Protein AF-A0A8C5SH55-F1 (afdb_monomer)

Sequence (117 aa):
MYNFSRFGIILEKIKTVINDDTRYTKGCLNMRTQKCYAVKPNINEFLDIARRTYTEIVDDIAGMITQLAEKHNLPLKTSFSSARGFFIQMSADCAAVHNGQLPSEFTKVITQGSRHI

InterPro domains:
  IPR007861 DNA mismatch repair protein MutS, clamp [PF05190] (43-112)
  IPR036187 DNA mismatch repair protein MutS, core domain superfamily [SSF48334] (7-113)

Secondary structure (DSSP, 8-state):
--HHHHHHHHHHHHHTTB-TT----SSHHHHHHHHHTSBPTTS-HHHHHHHHHHHHHHHHHHHHHHHHHHHHT---EEEEETTTEEEEE--TT-TTSGGGPPPTT--S--PPP----

Mean predicted aligned error: 6.42 Å

Solvent-accessible surface area (backbone atoms only — not comparable to full-atom values): 7270 Å² total; per-residue (Å²): 132,69,70,66,57,55,53,50,55,52,50,55,59,46,61,74,42,41,25,90,85,51,60,93,51,81,57,60,56,54,36,51,51,34,64,61,52,28,53,36,81,89,76,43,69,68,57,46,50,52,41,50,53,50,50,53,53,54,51,50,52,50,49,54,47,50,54,52,18,63,76,64,61,41,80,58,37,86,42,63,37,89,90,70,46,73,46,82,45,65,69,88,88,41,83,68,43,63,92,77,55,74,64,84,88,65,69,90,83,77,88,78,83,82,79,84,127

Structure (mmCIF, N/CA/C/O backbone):
data_AF-A0A8C5SH55-F1
#
_entry.id   AF-A0A8C5SH55-F1
#
loop_
_atom_site.group_PDB
_atom_site.id
_atom_site.type_symbol
_atom_site.label_atom_id
_atom_site.label_alt_id
_atom_site.label_comp_id
_atom_site.label_asym_id
_atom_site.label_entity_id
_atom_site.label_seq_id
_atom_site.pdbx_PDB_ins_code
_atom_site.Cartn_x
_atom_site.Cartn_y
_atom_site.Cartn_z
_atom_site.occupancy
_atom_site.B_iso_or_equiv
_atom_site.auth_seq_id
_atom_site.auth_comp_id
_atom_site.auth_asym_id
_atom_site.auth_atom_id
_atom_site.pdbx_PDB_model_num
ATOM 1 N N . MET A 1 1 ? -36.171 -15.135 24.717 1.00 51.34 1 MET A N 1
ATOM 2 C CA . MET A 1 1 ? -35.960 -13.737 24.268 1.00 51.34 1 MET A CA 1
ATOM 3 C C . MET A 1 1 ? -34.618 -13.110 24.713 1.00 51.34 1 MET A C 1
ATOM 5 O O . MET A 1 1 ? -34.319 -12.010 24.284 1.00 51.34 1 MET A O 1
ATOM 9 N N . TYR A 1 2 ? -33.755 -13.790 25.490 1.00 54.31 2 TYR A N 1
ATOM 10 C CA . TYR A 1 2 ? -32.482 -13.220 25.991 1.00 54.31 2 TYR A CA 1
ATOM 11 C C . TYR A 1 2 ? -31.273 -13.296 25.028 1.00 54.31 2 TYR A C 1
ATOM 13 O O . TYR A 1 2 ? -30.340 -12.508 25.149 1.00 54.31 2 TYR A O 1
ATOM 21 N N . ASN A 1 3 ? -31.260 -14.231 24.070 1.00 56.50 3 ASN A N 1
ATOM 22 C CA . ASN A 1 3 ? -30.046 -14.552 23.301 1.00 56.50 3 ASN A CA 1
ATOM 23 C C . ASN A 1 3 ? -29.695 -13.484 22.237 1.00 56.50 3 ASN A C 1
ATOM 25 O O . ASN A 1 3 ? -28.534 -13.117 22.085 1.00 56.50 3 ASN A O 1
ATOM 29 N N . PHE A 1 4 ? -30.702 -12.904 21.571 1.00 63.97 4 PHE A N 1
ATOM 30 C CA . PHE A 1 4 ? -30.505 -11.867 20.544 1.00 63.97 4 PHE A CA 1
ATOM 31 C C . PHE A 1 4 ? -29.932 -10.553 21.101 1.00 63.97 4 PHE A C 1
ATOM 33 O O . PHE A 1 4 ? -29.150 -9.891 20.423 1.00 63.97 4 PHE A O 1
ATOM 40 N N . SER A 1 5 ? -30.255 -10.210 22.353 1.00 83.44 5 SER A N 1
ATOM 41 C CA . SER A 1 5 ? -29.766 -8.987 23.008 1.00 83.44 5 SER A CA 1
ATOM 42 C C . SER A 1 5 ? -28.243 -9.007 23.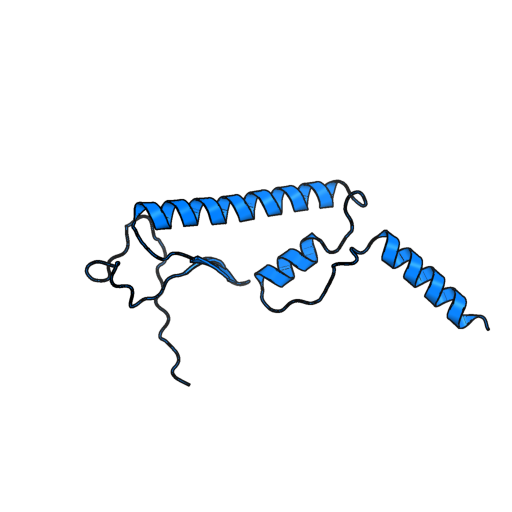202 1.00 83.44 5 SER A C 1
ATOM 44 O O . SER A 1 5 ? -27.551 -8.039 22.891 1.00 83.44 5 SER A O 1
ATOM 46 N N . ARG A 1 6 ? -27.686 -10.154 23.614 1.00 92.06 6 ARG A N 1
ATOM 47 C CA . ARG A 1 6 ? -26.237 -10.310 23.806 1.00 92.06 6 ARG A CA 1
ATOM 48 C C . ARG A 1 6 ? -25.460 -10.162 22.496 1.00 92.06 6 ARG A C 1
ATOM 50 O O . ARG A 1 6 ? -24.425 -9.500 22.489 1.00 92.06 6 ARG A O 1
ATOM 57 N N . PHE A 1 7 ? -25.935 -10.763 21.404 1.00 93.12 7 PHE A N 1
ATOM 58 C CA . PHE A 1 7 ? -25.264 -10.648 20.105 1.00 93.12 7 PHE A CA 1
ATOM 59 C C . PHE A 1 7 ? -25.311 -9.224 19.552 1.00 93.12 7 PHE A C 1
ATOM 61 O O . PHE A 1 7 ? -24.308 -8.769 19.011 1.00 93.12 7 PHE A O 1
ATOM 68 N N . GLY A 1 8 ? -26.417 -8.501 19.760 1.00 94.69 8 GLY A N 1
ATOM 69 C CA . GLY A 1 8 ? -26.507 -7.080 19.418 1.00 94.69 8 GLY A CA 1
ATOM 70 C C . GLY A 1 8 ? -25.453 -6.247 20.147 1.00 94.69 8 GLY A C 1
ATOM 71 O O . GLY A 1 8 ? -24.689 -5.531 19.513 1.00 94.69 8 GLY A O 1
ATOM 72 N N . ILE A 1 9 ? -25.325 -6.416 21.467 1.00 95.31 9 ILE A N 1
ATOM 73 C CA . ILE A 1 9 ? -24.320 -5.693 22.268 1.00 95.31 9 ILE A CA 1
ATOM 74 C C . ILE A 1 9 ? -22.890 -6.015 21.806 1.00 95.31 9 ILE A C 1
ATOM 76 O O . ILE A 1 9 ? -22.050 -5.120 21.719 1.00 95.31 9 ILE A O 1
ATOM 80 N N . ILE A 1 10 ? -22.596 -7.286 21.512 1.00 95.25 10 ILE A N 1
ATOM 81 C CA . ILE A 1 10 ? -21.277 -7.699 21.010 1.00 95.25 10 ILE A CA 1
ATOM 82 C C . ILE A 1 10 ? -20.997 -7.059 19.648 1.00 95.25 10 ILE A C 1
ATOM 84 O O . ILE A 1 10 ? -19.911 -6.523 19.446 1.00 95.25 10 ILE A O 1
ATOM 88 N N . LEU A 1 11 ? -21.968 -7.089 18.734 1.00 95.19 11 LEU A N 1
ATOM 89 C CA . LEU A 1 11 ? -21.832 -6.498 17.408 1.00 95.19 11 LEU A CA 1
ATOM 90 C C . LEU A 1 11 ? -21.564 -4.993 17.490 1.00 95.19 11 LEU A C 1
ATOM 92 O O . LEU A 1 11 ? -20.648 -4.506 16.833 1.00 95.19 11 LEU A O 1
ATOM 96 N N . GLU A 1 12 ? -22.311 -4.270 18.324 1.00 95.94 12 GLU A N 1
ATOM 97 C CA . GLU A 1 12 ? -22.111 -2.830 18.497 1.00 95.94 12 GLU A CA 1
ATOM 98 C C . GLU A 1 12 ? -20.718 -2.520 19.057 1.00 95.94 12 GLU A C 1
ATOM 100 O O . GLU A 1 12 ? -20.040 -1.638 18.539 1.00 95.94 12 GLU A O 1
ATOM 105 N N . LYS A 1 13 ? -20.212 -3.314 20.011 1.00 96.06 13 LYS A N 1
ATOM 106 C CA . LYS A 1 13 ? -18.823 -3.180 20.489 1.00 96.06 13 LYS A CA 1
ATOM 107 C C . LYS A 1 13 ? -17.774 -3.478 19.417 1.00 96.06 13 LYS A C 1
ATOM 109 O O . LYS A 1 13 ? -16.717 -2.862 19.417 1.00 96.06 13 LYS A O 1
ATOM 114 N N . ILE A 1 14 ? -18.022 -4.430 18.520 1.00 96.69 14 ILE A N 1
ATOM 115 C CA . ILE A 1 14 ? -17.092 -4.721 17.419 1.00 96.69 14 ILE A CA 1
ATOM 116 C C . ILE A 1 14 ? -17.044 -3.534 16.451 1.00 96.69 14 ILE A C 1
ATOM 118 O O . ILE A 1 14 ? -15.955 -3.111 16.064 1.00 96.69 14 ILE A O 1
ATOM 122 N N . LYS A 1 15 ? -18.200 -2.956 16.105 1.00 96.50 15 LYS A N 1
ATOM 123 C CA . LYS A 1 15 ? -18.308 -1.817 15.179 1.00 96.50 15 LYS A CA 1
ATOM 124 C C . LYS A 1 15 ? -17.649 -0.537 15.689 1.00 96.50 15 LYS A C 1
ATOM 126 O O . LYS A 1 15 ? -17.294 0.314 14.873 1.00 96.50 15 LYS A O 1
ATOM 131 N N . THR A 1 16 ? -17.474 -0.369 17.001 1.00 97.19 16 THR A N 1
ATOM 132 C CA . THR A 1 16 ? -16.725 0.786 17.522 1.00 97.19 16 THR A CA 1
ATOM 133 C C . THR A 1 16 ? -15.221 0.671 17.274 1.00 97.19 16 THR A C 1
ATOM 135 O O . THR A 1 16 ? -14.546 1.693 17.263 1.00 97.19 16 THR A O 1
ATOM 138 N N . VAL A 1 17 ? -14.693 -0.536 17.043 1.00 98.06 17 VAL A N 1
ATOM 139 C CA . VAL A 1 17 ? -13.247 -0.793 16.928 1.00 98.06 17 VAL A CA 1
ATOM 140 C C . VAL A 1 17 ? -12.833 -1.181 15.511 1.00 98.06 17 VAL A C 1
ATOM 142 O O . VAL A 1 17 ? -11.819 -0.695 15.018 1.00 98.06 17 VAL A O 1
ATOM 145 N N . ILE A 1 18 ? -13.576 -2.071 14.856 1.00 97.81 18 ILE A N 1
ATOM 146 C CA . ILE A 1 18 ? -13.212 -2.625 13.548 1.00 97.81 18 ILE A CA 1
ATOM 147 C C . ILE A 1 18 ? -13.648 -1.679 12.441 1.00 97.81 18 ILE A C 1
ATOM 149 O O . ILE A 1 18 ? -14.780 -1.209 12.440 1.00 97.81 18 ILE A O 1
ATOM 153 N N . ASN A 1 19 ? -12.747 -1.407 11.500 1.00 97.12 19 ASN A N 1
ATOM 154 C CA . ASN A 1 19 ? -13.026 -0.583 10.334 1.00 97.12 19 ASN A CA 1
ATOM 155 C C . ASN A 1 19 ? -14.065 -1.273 9.440 1.00 97.12 19 ASN A C 1
ATOM 157 O O . ASN A 1 19 ? -13.923 -2.460 9.141 1.00 97.12 19 ASN A O 1
ATOM 161 N N . ASP A 1 20 ? -15.083 -0.529 9.009 1.00 96.25 20 ASP A N 1
ATOM 162 C CA . ASP A 1 20 ? -16.197 -1.043 8.206 1.00 96.25 20 ASP A CA 1
ATOM 163 C C . ASP A 1 20 ? -15.723 -1.534 6.826 1.00 96.25 20 ASP A C 1
ATOM 165 O O . ASP A 1 20 ? -16.296 -2.460 6.255 1.00 96.25 20 ASP A O 1
ATOM 169 N N . ASP A 1 21 ? -14.593 -1.004 6.351 1.00 95.19 21 ASP A N 1
ATOM 170 C CA . ASP A 1 21 ? -13.927 -1.463 5.138 1.00 95.19 21 ASP A CA 1
ATOM 171 C C . ASP A 1 21 ? -13.085 -2.725 5.355 1.00 95.19 21 ASP A C 1
ATOM 173 O O . ASP A 1 21 ? -12.391 -3.149 4.440 1.00 95.19 21 ASP A O 1
ATOM 177 N N . THR A 1 22 ? -13.057 -3.351 6.531 1.00 95.62 22 THR A N 1
ATOM 178 C CA . THR A 1 22 ? -12.218 -4.542 6.745 1.00 95.62 22 THR A CA 1
ATOM 179 C C . THR A 1 22 ? -12.816 -5.750 6.034 1.00 95.62 22 THR A C 1
ATOM 181 O O . THR A 1 22 ? -13.886 -6.235 6.393 1.00 95.62 22 THR A O 1
ATOM 184 N N . ARG A 1 23 ? -12.097 -6.302 5.052 1.00 95.06 23 ARG A N 1
ATOM 185 C CA . ARG A 1 23 ? -12.514 -7.512 4.331 1.00 95.06 23 ARG A CA 1
ATOM 186 C C . ARG A 1 23 ? -11.341 -8.428 4.041 1.00 95.06 23 ARG A C 1
ATOM 188 O O . ARG A 1 23 ? -10.201 -7.994 3.908 1.00 95.06 23 ARG A O 1
ATOM 195 N N . TYR A 1 24 ? -11.623 -9.718 3.893 1.00 94.50 24 TYR A N 1
ATOM 196 C CA . TYR A 1 24 ? -10.627 -10.644 3.371 1.00 94.50 24 TYR A CA 1
ATOM 197 C C . TYR A 1 24 ? -10.325 -10.302 1.905 1.00 94.50 24 TYR A C 1
ATOM 199 O O . TYR A 1 24 ? -11.228 -10.237 1.073 1.00 94.50 24 TYR A O 1
ATOM 207 N N . THR A 1 25 ? -9.049 -10.109 1.579 1.00 94.31 25 THR A N 1
ATOM 208 C CA . THR A 1 25 ? -8.580 -9.855 0.212 1.00 94.31 25 THR A CA 1
ATOM 209 C C . THR A 1 25 ? -7.550 -10.895 -0.216 1.00 94.31 25 THR A C 1
ATOM 211 O O . THR A 1 25 ? -6.741 -11.380 0.574 1.00 94.31 25 THR A O 1
ATOM 214 N N . LYS A 1 26 ? -7.562 -11.263 -1.498 1.00 91.44 26 LYS A N 1
ATOM 215 C CA . LYS A 1 26 ? -6.521 -12.131 -2.060 1.00 91.44 26 LYS A CA 1
ATOM 216 C C . LYS A 1 26 ? -5.238 -11.324 -2.303 1.00 91.44 26 LYS A C 1
ATOM 218 O O . LYS A 1 26 ? -5.292 -10.144 -2.651 1.00 91.44 26 LYS A O 1
ATOM 223 N N . GLY A 1 27 ? -4.093 -11.995 -2.172 1.00 92.12 27 GLY A N 1
ATOM 224 C CA . GLY A 1 27 ? -2.762 -11.423 -2.402 1.00 92.12 27 GLY A CA 1
ATOM 225 C C . GLY A 1 27 ? -2.073 -10.941 -1.122 1.00 92.12 27 GLY A C 1
ATOM 226 O O . GLY A 1 27 ? -2.694 -10.349 -0.241 1.00 92.12 27 GLY A O 1
ATOM 227 N N . CYS A 1 28 ? -0.764 -11.196 -1.021 1.00 92.12 28 CYS A N 1
ATOM 228 C CA . CYS A 1 28 ? 0.022 -10.954 0.193 1.00 92.12 28 CYS A CA 1
ATOM 229 C C . CYS A 1 28 ? 0.008 -9.481 0.633 1.00 92.12 28 CYS A C 1
ATOM 231 O O . CYS A 1 28 ? -0.189 -9.205 1.816 1.00 92.12 28 CYS A O 1
ATOM 233 N N . LEU A 1 29 ? 0.193 -8.545 -0.306 1.00 92.44 29 LEU A N 1
ATOM 234 C CA . LEU A 1 29 ? 0.238 -7.113 0.004 1.00 92.44 29 LEU A CA 1
ATOM 235 C C . LEU A 1 29 ? -1.138 -6.576 0.391 1.00 92.44 29 LEU A C 1
ATOM 237 O O . LEU A 1 29 ? -1.273 -5.949 1.434 1.00 92.44 29 LEU A O 1
ATOM 241 N N . ASN A 1 30 ? -2.171 -6.901 -0.390 1.00 93.31 30 ASN A N 1
ATOM 242 C CA . ASN A 1 30 ? -3.543 -6.483 -0.101 1.00 93.31 30 ASN A CA 1
ATOM 243 C C . ASN A 1 30 ? -3.992 -6.965 1.279 1.00 93.31 30 ASN A C 1
ATOM 245 O O . ASN A 1 30 ? -4.562 -6.188 2.038 1.00 93.31 30 ASN A O 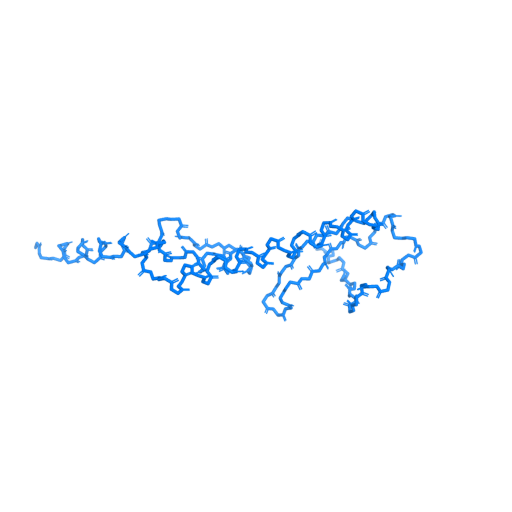1
ATOM 249 N N . MET A 1 31 ? -3.685 -8.215 1.636 1.00 94.56 31 MET A N 1
ATOM 250 C CA . MET A 1 31 ? -3.982 -8.759 2.959 1.00 94.56 31 MET A CA 1
ATOM 251 C C . MET A 1 31 ? -3.198 -8.043 4.067 1.00 94.56 31 MET A C 1
ATOM 253 O O . MET A 1 31 ? -3.738 -7.795 5.145 1.00 94.56 31 MET A O 1
ATOM 257 N N . ARG A 1 32 ? -1.933 -7.677 3.820 1.00 92.75 32 ARG A N 1
ATOM 258 C CA . ARG A 1 32 ? -1.138 -6.872 4.761 1.00 92.75 32 ARG A CA 1
ATOM 259 C C . ARG A 1 32 ? -1.756 -5.489 4.966 1.00 92.75 32 ARG A C 1
ATOM 261 O O . ARG A 1 32 ? -1.896 -5.067 6.111 1.00 92.75 32 ARG A O 1
ATOM 268 N N . THR A 1 33 ? -2.193 -4.839 3.890 1.00 94.62 33 THR A N 1
ATOM 269 C CA . THR A 1 33 ? -2.917 -3.566 3.952 1.00 94.62 33 THR A CA 1
ATOM 270 C C . THR A 1 33 ? -4.230 -3.725 4.721 1.00 94.62 33 THR A C 1
ATOM 272 O O . THR A 1 33 ? -4.459 -2.976 5.657 1.00 94.62 33 THR A O 1
ATOM 275 N N . GLN A 1 34 ? -5.048 -4.749 4.451 1.00 96.19 34 GLN A N 1
ATOM 276 C CA . GLN A 1 34 ? -6.277 -4.991 5.228 1.00 96.19 34 GLN A CA 1
ATOM 277 C C . GLN A 1 34 ? -6.007 -5.104 6.727 1.00 96.19 34 GLN A C 1
ATOM 279 O O . GLN A 1 34 ? -6.688 -4.471 7.523 1.00 96.19 34 GLN A O 1
ATOM 284 N N . LYS A 1 35 ? -4.972 -5.855 7.118 1.00 94.31 35 LYS A N 1
ATOM 285 C CA . LYS A 1 35 ? -4.587 -6.009 8.527 1.00 94.31 35 LYS A CA 1
ATOM 286 C C . LYS A 1 35 ? -4.133 -4.693 9.164 1.00 94.31 35 LYS A C 1
ATOM 288 O O . LYS A 1 35 ? -4.475 -4.437 10.311 1.00 94.31 35 LYS A O 1
ATOM 293 N N . CYS A 1 36 ? -3.400 -3.857 8.432 1.00 95.69 36 CYS A N 1
ATOM 294 C CA . CYS A 1 36 ? -2.917 -2.563 8.924 1.00 95.69 36 CYS A CA 1
ATOM 295 C C . CYS A 1 36 ? -4.060 -1.551 9.169 1.00 95.69 36 CYS A C 1
ATOM 297 O O . CYS A 1 36 ? -3.983 -0.720 10.073 1.00 95.69 36 CYS A O 1
ATOM 299 N N . TYR A 1 37 ? -5.157 -1.656 8.416 1.00 96.75 37 TYR A N 1
ATOM 300 C CA . TYR A 1 37 ? -6.305 -0.743 8.500 1.00 96.75 37 TYR A CA 1
ATOM 301 C C . TYR A 1 37 ? -7.533 -1.377 9.170 1.00 96.75 37 TYR A C 1
ATOM 303 O O . TYR A 1 37 ? -8.594 -0.758 9.190 1.00 96.7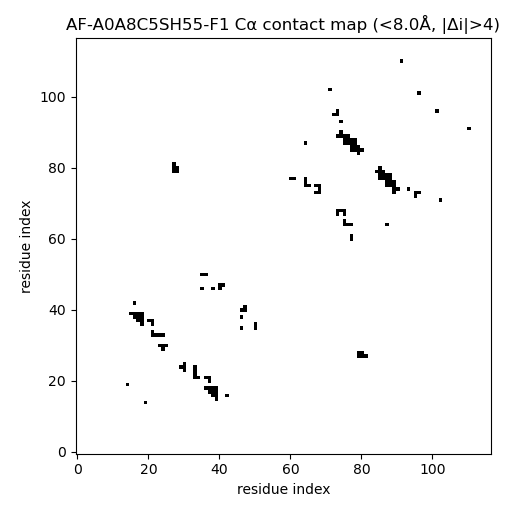5 37 TYR A O 1
ATOM 311 N N . ALA A 1 38 ? -7.391 -2.585 9.733 1.00 97.50 38 ALA A N 1
ATOM 312 C CA . ALA A 1 38 ? -8.501 -3.354 10.295 1.00 97.50 38 ALA A CA 1
ATOM 313 C C . ALA A 1 38 ? -9.144 -2.689 11.521 1.00 97.50 38 ALA A C 1
ATOM 315 O O . ALA A 1 38 ? -10.329 -2.870 11.781 1.00 97.50 38 ALA A O 1
ATOM 316 N N . VAL A 1 39 ? -8.364 -1.921 12.283 1.00 97.81 39 VAL A N 1
ATOM 317 C CA . VAL A 1 39 ? -8.856 -1.108 13.401 1.00 97.81 39 VAL A CA 1
ATOM 318 C C . VAL A 1 39 ? -9.122 0.311 12.899 1.00 97.81 39 VAL A C 1
ATOM 320 O O . VAL A 1 39 ? -8.311 0.851 12.143 1.00 97.81 39 VAL A O 1
ATOM 323 N N . LYS A 1 40 ? -10.244 0.910 13.315 1.00 98.25 40 LYS A N 1
ATOM 324 C CA . LYS A 1 40 ? -10.618 2.294 12.991 1.00 98.25 40 LYS A CA 1
ATOM 325 C C . LYS A 1 40 ? -9.530 3.287 13.440 1.00 98.25 40 LYS A C 1
ATOM 327 O O . LYS A 1 40 ? -8.839 3.028 14.430 1.00 98.25 40 LYS A O 1
ATOM 332 N N . PRO A 1 41 ? -9.364 4.419 12.733 1.00 97.31 41 PRO A N 1
ATOM 333 C CA . PRO A 1 41 ? -8.474 5.485 13.182 1.00 97.31 41 PRO A CA 1
ATOM 334 C C . PRO A 1 41 ? -8.948 6.067 14.518 1.00 97.31 41 PRO A C 1
ATOM 336 O O . PRO A 1 41 ? -10.141 6.019 14.825 1.00 97.31 41 PRO A O 1
ATOM 339 N N . ASN A 1 42 ? -8.030 6.646 15.293 1.00 97.19 42 ASN A N 1
ATOM 340 C CA . ASN A 1 42 ? -8.290 7.271 16.596 1.00 97.19 42 ASN A CA 1
ATOM 341 C C . ASN A 1 42 ? -8.737 6.297 17.704 1.00 97.19 42 ASN A C 1
ATOM 343 O O . ASN A 1 42 ? -9.160 6.729 18.774 1.00 97.19 42 ASN A O 1
ATOM 347 N N . ILE A 1 43 ? -8.645 4.984 17.473 1.00 97.94 43 ILE A N 1
ATOM 348 C CA . ILE A 1 43 ? -8.853 3.965 18.516 1.00 97.94 43 ILE A CA 1
ATOM 349 C C . ILE A 1 43 ? -7.560 3.696 19.286 1.00 97.94 43 ILE A C 1
ATOM 351 O O . ILE A 1 43 ? -7.589 3.391 20.477 1.00 97.94 43 ILE A O 1
ATOM 355 N N . ASN A 1 44 ? -6.416 3.783 18.608 1.00 97.69 44 ASN A N 1
ATOM 356 C CA . ASN A 1 44 ? -5.111 3.574 19.211 1.00 97.69 44 ASN A CA 1
ATOM 357 C C . ASN A 1 44 ? -4.052 4.385 18.459 1.00 97.69 44 ASN A C 1
ATOM 359 O O . ASN A 1 44 ? -3.760 4.103 17.298 1.00 97.69 44 ASN A O 1
ATOM 363 N N . GLU A 1 45 ? -3.439 5.338 19.155 1.00 98.00 45 GLU A N 1
ATOM 364 C CA . GLU A 1 45 ? -2.463 6.263 18.575 1.00 98.00 45 GLU A CA 1
ATOM 365 C C . GLU A 1 45 ? -1.233 5.544 17.996 1.00 98.00 45 GLU A C 1
ATOM 367 O O . GLU A 1 45 ? -0.744 5.913 16.931 1.00 98.00 45 GLU A O 1
ATOM 372 N N . PHE A 1 46 ? -0.771 4.450 18.614 1.00 97.69 46 PHE A N 1
ATOM 373 C CA . PHE A 1 46 ? 0.344 3.669 18.068 1.00 97.69 46 PHE A CA 1
ATOM 374 C C . PHE A 1 46 ? -0.022 2.963 16.760 1.00 97.69 46 PHE A C 1
ATOM 376 O O . PHE A 1 46 ? 0.812 2.885 15.858 1.00 97.69 46 PHE A O 1
ATOM 383 N N . LEU A 1 47 ? -1.256 2.464 16.624 1.00 97.38 47 LEU A N 1
ATOM 384 C CA . LEU A 1 47 ? -1.734 1.907 15.355 1.00 97.38 47 LEU A CA 1
ATOM 385 C C . LEU A 1 47 ? -1.863 2.990 14.283 1.00 97.38 47 LEU A C 1
ATOM 387 O O . LEU A 1 47 ? -1.579 2.723 13.116 1.00 97.38 47 LEU A O 1
ATOM 391 N N . ASP A 1 48 ? -2.250 4.202 14.669 1.00 98.00 48 ASP A N 1
ATOM 392 C CA . ASP A 1 48 ? -2.349 5.335 13.752 1.00 98.00 48 ASP A CA 1
ATOM 393 C C . ASP A 1 48 ? -0.965 5.771 13.248 1.00 98.00 48 ASP A C 1
ATOM 395 O O . ASP A 1 48 ? -0.771 5.907 12.037 1.00 98.00 48 ASP A O 1
ATOM 399 N N . ILE A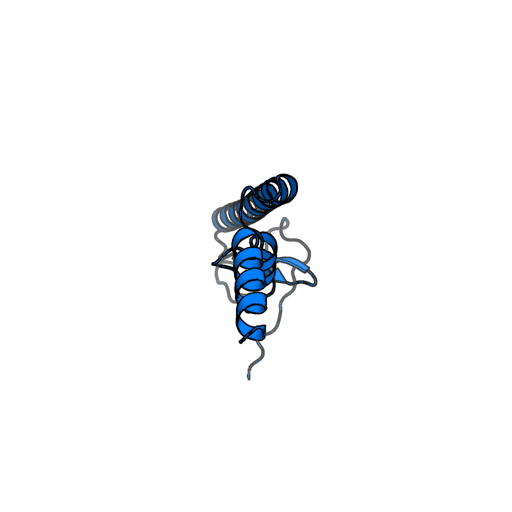 1 49 ? 0.025 5.868 14.142 1.00 98.00 49 ILE A N 1
ATOM 400 C CA . ILE A 1 49 ? 1.428 6.120 13.783 1.00 98.00 49 ILE A CA 1
ATOM 401 C C . ILE A 1 49 ? 1.949 5.003 12.871 1.00 98.00 49 ILE A C 1
ATOM 403 O O . ILE A 1 49 ? 2.478 5.281 11.796 1.00 98.00 49 ILE A O 1
ATOM 407 N N . ALA A 1 50 ? 1.741 3.736 13.240 1.00 96.94 50 ALA A N 1
ATOM 408 C CA . ALA A 1 50 ? 2.203 2.598 12.448 1.00 96.94 50 ALA A CA 1
ATOM 409 C C . ALA A 1 50 ? 1.589 2.573 11.039 1.00 96.94 50 ALA A C 1
ATOM 411 O O . ALA A 1 50 ? 2.274 2.243 10.070 1.00 96.94 50 ALA A O 1
ATOM 412 N N . ARG A 1 51 ? 0.308 2.937 10.904 1.00 97.12 51 ARG A N 1
ATOM 413 C CA . ARG A 1 51 ? -0.383 3.029 9.613 1.00 97.12 51 ARG A CA 1
ATOM 414 C C . ARG A 1 51 ? 0.173 4.152 8.749 1.00 97.12 51 ARG A C 1
ATOM 416 O O . ARG A 1 51 ? 0.373 3.945 7.552 1.00 97.12 51 ARG A O 1
ATOM 423 N N . ARG A 1 52 ? 0.444 5.315 9.344 1.00 97.56 52 ARG A N 1
ATOM 424 C CA . ARG A 1 52 ? 1.076 6.435 8.646 1.00 97.56 52 ARG A CA 1
ATOM 425 C C . ARG A 1 52 ? 2.454 6.035 8.125 1.00 97.56 52 ARG A C 1
ATOM 427 O O . ARG A 1 52 ? 2.675 6.110 6.923 1.00 97.56 52 ARG A O 1
ATOM 434 N N . THR A 1 53 ? 3.311 5.492 8.987 1.00 97.62 53 THR A N 1
ATOM 435 C CA . THR A 1 53 ? 4.643 5.013 8.595 1.00 97.62 53 THR A CA 1
ATOM 436 C C . THR A 1 53 ? 4.572 3.919 7.530 1.00 97.62 53 THR A C 1
ATOM 438 O O . THR A 1 53 ? 5.374 3.903 6.604 1.00 97.62 53 THR A O 1
ATOM 441 N N . TYR A 1 54 ? 3.602 3.002 7.613 1.00 95.88 54 TYR A N 1
ATOM 442 C CA . TYR A 1 54 ? 3.396 2.005 6.562 1.00 95.88 54 TYR A CA 1
ATOM 443 C C . TYR A 1 54 ? 3.043 2.646 5.217 1.00 95.88 54 TYR A C 1
ATOM 445 O O . TYR A 1 54 ? 3.602 2.236 4.205 1.00 95.88 54 TYR A O 1
ATOM 453 N N . THR A 1 55 ? 2.138 3.628 5.214 1.00 96.12 55 THR A N 1
ATOM 454 C CA . THR A 1 55 ? 1.732 4.354 4.000 1.00 96.12 55 THR A CA 1
ATOM 455 C C . THR A 1 55 ? 2.935 5.056 3.381 1.00 96.12 55 THR A C 1
ATOM 457 O O . THR A 1 55 ? 3.248 4.799 2.226 1.00 96.12 55 THR A O 1
ATOM 460 N N . GLU A 1 56 ? 3.666 5.829 4.190 1.00 97.88 56 GLU A N 1
ATOM 461 C CA . GLU A 1 56 ? 4.867 6.562 3.773 1.00 97.88 56 GLU A CA 1
ATOM 462 C C . GLU A 1 56 ? 5.912 5.615 3.160 1.00 97.88 56 GLU A C 1
ATOM 464 O O . GLU A 1 56 ? 6.366 5.842 2.047 1.00 97.88 56 GLU A O 1
ATOM 469 N N . ILE A 1 57 ? 6.209 4.479 3.804 1.00 96.50 57 ILE A N 1
ATOM 470 C CA . ILE A 1 57 ? 7.168 3.496 3.269 1.00 96.50 57 ILE A CA 1
ATOM 471 C C . ILE A 1 57 ? 6.696 2.891 1.938 1.00 96.50 57 ILE A C 1
ATOM 473 O O . ILE A 1 57 ? 7.508 2.661 1.042 1.00 96.50 57 ILE A O 1
ATOM 477 N N . VAL A 1 58 ? 5.408 2.557 1.809 1.00 95.44 58 VAL A N 1
ATOM 478 C CA . VAL A 1 58 ? 4.876 1.968 0.568 1.00 95.44 58 VAL A CA 1
ATOM 479 C C . VAL A 1 58 ? 4.927 2.979 -0.575 1.00 95.44 58 VAL A C 1
ATOM 481 O O . VAL A 1 58 ? 5.315 2.606 -1.686 1.00 95.44 58 VAL A O 1
ATOM 484 N N . ASP A 1 59 ? 4.588 4.234 -0.292 1.00 96.25 59 ASP A N 1
ATOM 485 C CA . ASP A 1 59 ? 4.629 5.330 -1.255 1.00 96.25 59 ASP A CA 1
ATOM 486 C C . ASP A 1 59 ? 6.071 5.653 -1.665 1.00 96.25 59 ASP A C 1
ATOM 488 O O . ASP A 1 59 ? 6.351 5.743 -2.861 1.00 96.25 59 ASP A O 1
ATOM 492 N N . ASP A 1 60 ? 7.011 5.705 -0.717 1.00 98.12 60 ASP A N 1
ATOM 493 C CA . ASP A 1 60 ? 8.439 5.900 -0.988 1.00 98.12 60 ASP A CA 1
ATOM 494 C C . ASP A 1 60 ? 8.993 4.792 -1.896 1.00 98.12 60 ASP A C 1
ATOM 496 O O . ASP A 1 60 ? 9.693 5.063 -2.874 1.00 98.12 60 ASP A O 1
ATOM 500 N N . ILE A 1 61 ? 8.648 3.527 -1.625 1.00 96.88 61 ILE A N 1
ATOM 501 C CA . ILE A 1 61 ? 9.050 2.388 -2.466 1.00 96.88 61 ILE A CA 1
ATOM 502 C C . ILE A 1 61 ? 8.481 2.525 -3.881 1.00 96.88 61 ILE A C 1
ATOM 504 O O . ILE A 1 61 ? 9.203 2.313 -4.858 1.00 96.88 61 ILE A O 1
ATOM 508 N N . ALA A 1 62 ? 7.197 2.866 -4.011 1.00 95.06 62 ALA A N 1
ATOM 509 C CA . ALA A 1 62 ? 6.567 3.056 -5.313 1.00 95.06 62 ALA A CA 1
ATOM 510 C C . ALA A 1 62 ? 7.191 4.233 -6.082 1.00 95.06 62 ALA A C 1
ATOM 512 O O . ALA A 1 62 ? 7.463 4.111 -7.280 1.00 95.06 62 ALA A O 1
ATOM 513 N N . GLY A 1 63 ? 7.482 5.336 -5.391 1.00 97.25 63 GLY A N 1
ATOM 514 C CA . GLY A 1 63 ? 8.155 6.510 -5.937 1.00 97.25 63 GLY A CA 1
ATOM 515 C C . GLY A 1 63 ? 9.562 6.195 -6.438 1.00 97.25 63 GLY A C 1
ATOM 516 O O . GLY A 1 63 ? 9.880 6.492 -7.588 1.00 97.25 63 GLY A O 1
ATOM 517 N N . MET A 1 64 ? 10.380 5.508 -5.634 1.00 97.31 64 MET A N 1
ATOM 518 C CA . MET A 1 64 ? 11.724 5.076 -6.042 1.00 97.31 64 MET A CA 1
ATOM 519 C C . MET A 1 64 ? 11.686 4.188 -7.290 1.00 97.31 64 MET A C 1
ATOM 521 O O . MET A 1 64 ? 12.472 4.382 -8.214 1.00 97.31 64 MET A O 1
ATOM 525 N N . ILE A 1 65 ? 10.756 3.232 -7.358 1.00 96.31 65 ILE A N 1
ATOM 526 C CA . ILE A 1 65 ? 10.628 2.339 -8.520 1.00 96.31 65 ILE A CA 1
ATOM 527 C C . ILE A 1 65 ? 10.175 3.106 -9.767 1.00 96.31 65 ILE A C 1
ATOM 529 O O . ILE A 1 65 ? 10.642 2.801 -10.863 1.00 96.31 65 ILE A O 1
ATOM 533 N N . THR A 1 66 ? 9.323 4.120 -9.607 1.00 96.56 66 THR A N 1
ATOM 534 C CA . THR A 1 66 ? 8.882 4.992 -10.708 1.00 96.56 66 THR A CA 1
ATOM 535 C C . THR A 1 66 ? 10.053 5.805 -11.261 1.00 96.56 66 THR A C 1
ATOM 537 O O . THR A 1 66 ? 10.295 5.786 -12.464 1.00 96.56 66 THR A O 1
ATOM 540 N N . GLN A 1 67 ? 10.861 6.414 -10.388 1.00 97.00 67 GLN A N 1
ATOM 541 C CA . GLN A 1 67 ? 12.070 7.140 -10.794 1.00 97.00 67 GLN A CA 1
ATOM 542 C C . GLN A 1 67 ? 13.078 6.229 -11.511 1.00 97.00 67 GLN A C 1
ATOM 544 O O . GLN A 1 67 ? 13.687 6.629 -12.501 1.00 97.00 67 GLN A O 1
ATOM 549 N N . LEU A 1 68 ? 13.241 4.985 -11.049 1.00 95.50 68 LEU A N 1
ATOM 550 C CA . LEU A 1 68 ? 14.087 3.987 -11.712 1.00 95.50 68 LEU A CA 1
ATOM 551 C C . LEU A 1 68 ? 13.549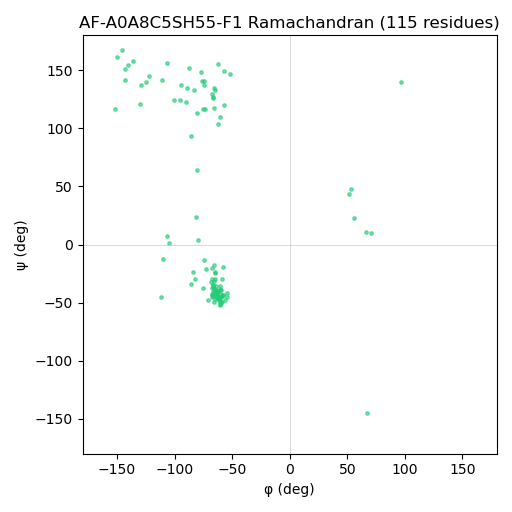 3.588 -13.093 1.00 95.50 68 LEU A C 1
ATOM 553 O O . LEU A 1 68 ? 14.333 3.402 -14.026 1.00 95.50 68 LEU A O 1
ATOM 557 N N . ALA A 1 69 ? 12.226 3.455 -13.226 1.00 94.12 69 ALA A N 1
ATOM 558 C CA . ALA A 1 69 ? 11.569 3.127 -14.486 1.00 94.12 69 ALA A CA 1
ATOM 559 C C . ALA A 1 69 ? 11.814 4.222 -15.529 1.00 94.12 69 ALA A C 1
ATOM 561 O O . ALA A 1 69 ? 12.199 3.920 -16.656 1.00 94.12 69 ALA A O 1
ATOM 562 N N . GLU A 1 70 ? 11.663 5.485 -15.126 1.00 95.00 70 GLU A N 1
ATOM 563 C CA . GLU A 1 70 ? 11.919 6.658 -15.964 1.00 95.00 70 GLU A CA 1
ATOM 564 C C . GLU A 1 70 ? 13.401 6.777 -16.333 1.00 95.00 70 GLU A C 1
ATOM 566 O O . GLU A 1 70 ? 13.735 6.894 -17.511 1.00 95.00 70 GLU A O 1
ATOM 571 N N . LYS A 1 71 ? 14.298 6.673 -15.343 1.00 94.69 71 LYS A N 1
ATOM 572 C CA . LYS A 1 71 ? 15.753 6.801 -15.523 1.00 94.69 71 LYS A CA 1
ATOM 573 C C . LYS A 1 71 ? 16.307 5.843 -16.578 1.00 94.69 71 LYS A C 1
ATOM 575 O O . LYS A 1 71 ? 17.178 6.233 -17.351 1.00 94.69 71 LYS A O 1
ATOM 580 N N . HIS A 1 72 ? 15.832 4.598 -16.591 1.00 91.69 72 HIS A N 1
ATOM 581 C CA . HIS A 1 72 ? 16.332 3.558 -17.501 1.00 91.69 72 HIS A CA 1
ATOM 582 C C . HIS A 1 72 ? 15.397 3.255 -18.663 1.00 91.69 72 HIS A C 1
ATOM 584 O O . HIS A 1 72 ? 15.705 2.377 -19.465 1.00 91.69 72 HIS A O 1
AT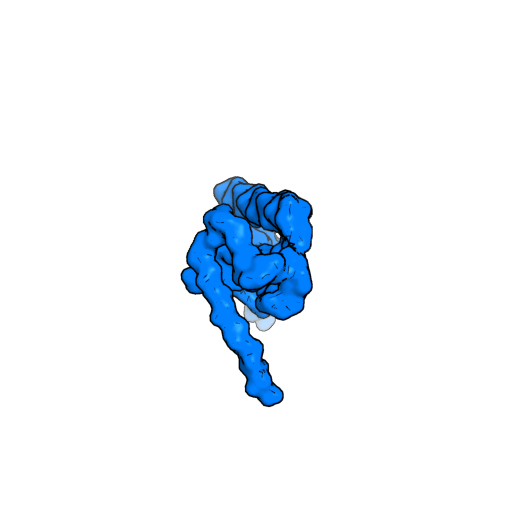OM 590 N N . ASN A 1 73 ? 14.263 3.954 -18.754 1.00 90.88 73 ASN A N 1
ATOM 591 C CA . ASN A 1 73 ? 13.209 3.670 -19.723 1.00 90.88 73 ASN A CA 1
ATOM 592 C C . ASN A 1 73 ? 12.778 2.183 -19.702 1.00 90.88 73 ASN A C 1
ATOM 594 O O . ASN A 1 73 ? 12.619 1.541 -20.741 1.00 90.88 73 ASN A O 1
ATOM 598 N N . LEU A 1 74 ? 12.628 1.617 -18.498 1.00 91.88 74 LEU A N 1
ATOM 599 C CA . LEU A 1 74 ? 12.261 0.215 -18.277 1.00 91.88 74 LEU A CA 1
ATOM 600 C C . LEU A 1 74 ? 10.848 0.110 -17.682 1.00 91.88 74 LEU A C 1
ATOM 602 O O . LEU A 1 74 ? 10.501 0.881 -16.790 1.00 91.88 74 LEU A O 1
ATOM 606 N N . PRO A 1 75 ? 10.031 -0.884 -18.081 1.00 92.31 75 PRO A N 1
ATOM 607 C CA . PRO A 1 75 ? 8.675 -1.068 -17.564 1.00 92.31 75 PRO A CA 1
ATOM 608 C C . PRO A 1 75 ? 8.684 -1.773 -16.196 1.00 92.31 75 PRO A C 1
ATOM 610 O O . PRO A 1 75 ? 8.206 -2.904 -16.050 1.00 92.31 75 PRO A O 1
ATOM 613 N N . LEU A 1 76 ? 9.265 -1.119 -15.190 1.00 94.19 76 LEU A N 1
ATOM 614 C CA . LEU A 1 76 ? 9.382 -1.642 -13.832 1.00 94.19 76 LEU A CA 1
ATOM 615 C C . LEU A 1 76 ? 8.039 -1.577 -13.101 1.00 94.19 76 LEU A C 1
ATOM 617 O O . LEU A 1 76 ? 7.295 -0.604 -13.207 1.00 94.19 76 LEU A O 1
ATOM 621 N N . LYS A 1 77 ? 7.740 -2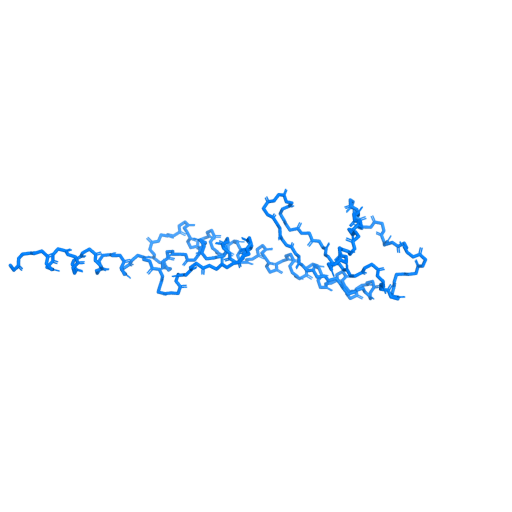.609 -12.314 1.00 93.12 77 LYS A N 1
ATOM 622 C CA . LYS A 1 77 ? 6.567 -2.664 -11.441 1.00 93.12 77 LYS A CA 1
ATOM 623 C C . LYS A 1 77 ? 6.971 -3.047 -10.031 1.00 93.12 77 LYS A C 1
ATOM 625 O O . LYS A 1 77 ? 7.728 -3.998 -9.825 1.00 93.12 77 LYS A O 1
ATOM 630 N N . THR A 1 78 ? 6.387 -2.368 -9.054 1.00 94.50 78 THR A N 1
ATOM 631 C CA . THR A 1 78 ? 6.460 -2.771 -7.650 1.00 94.50 78 THR A CA 1
ATOM 632 C C . THR A 1 78 ? 5.698 -4.072 -7.450 1.00 94.50 78 THR A C 1
ATOM 634 O O . THR A 1 78 ? 4.550 -4.210 -7.868 1.00 94.50 78 THR A O 1
ATOM 637 N N . SER A 1 79 ? 6.329 -5.047 -6.810 1.00 93.88 79 SER A N 1
ATOM 638 C CA . SER A 1 79 ? 5.725 -6.334 -6.476 1.00 93.88 79 SER A CA 1
ATOM 639 C C . SER A 1 79 ? 6.078 -6.740 -5.053 1.00 93.88 79 SER A C 1
ATOM 641 O O . SER A 1 79 ? 7.046 -6.257 -4.472 1.00 93.88 79 SER A O 1
ATOM 643 N N . PHE A 1 80 ? 5.269 -7.617 -4.459 1.00 94.06 80 PHE A N 1
ATOM 644 C CA . PHE A 1 80 ? 5.443 -8.037 -3.072 1.00 94.06 80 PHE A CA 1
ATOM 645 C C . PHE A 1 80 ? 5.106 -9.514 -2.885 1.00 94.06 80 PHE A C 1
ATOM 647 O O . PHE A 1 80 ? 4.136 -10.028 -3.441 1.00 94.06 80 PHE A O 1
ATOM 654 N N . SER A 1 81 ? 5.881 -10.196 -2.045 1.00 93.44 81 SER A N 1
ATOM 655 C CA . SER A 1 81 ? 5.570 -11.550 -1.581 1.00 93.44 81 SER A CA 1
ATOM 656 C C . SER A 1 81 ? 5.973 -11.718 -0.123 1.00 93.44 81 SER A C 1
ATOM 658 O O . SER A 1 81 ? 6.947 -11.114 0.317 1.00 93.44 81 SER A O 1
ATOM 660 N N . SER A 1 82 ? 5.283 -12.587 0.616 1.00 90.12 82 SER A N 1
ATOM 661 C CA . SER A 1 82 ? 5.606 -12.834 2.029 1.00 90.12 82 SER A CA 1
ATOM 662 C C . SER A 1 82 ? 7.042 -13.327 2.248 1.00 90.12 82 SER A C 1
ATOM 664 O O . SER A 1 82 ? 7.621 -13.028 3.282 1.00 90.12 82 SER A O 1
ATOM 666 N N . ALA A 1 83 ? 7.623 -14.044 1.279 1.00 92.19 83 ALA A N 1
ATOM 667 C CA . ALA A 1 83 ? 8.983 -14.576 1.381 1.00 92.19 83 ALA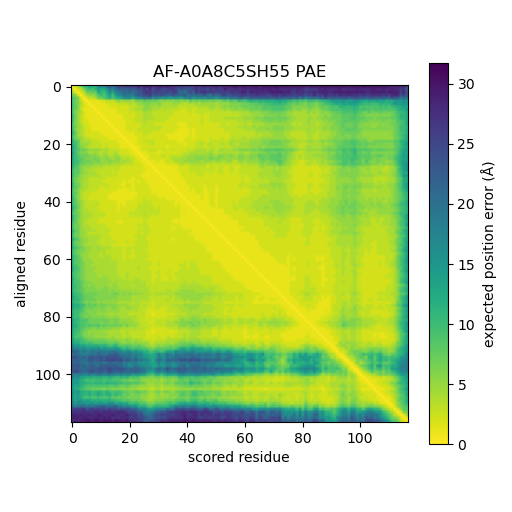 A CA 1
ATOM 668 C C . ALA A 1 83 ? 10.084 -13.558 1.030 1.00 92.19 83 ALA A C 1
ATOM 670 O O . ALA A 1 83 ? 11.192 -13.670 1.542 1.00 92.19 83 ALA A O 1
ATOM 671 N N . ARG A 1 84 ? 9.810 -12.592 0.137 1.00 91.56 84 ARG A N 1
ATOM 672 C CA . ARG A 1 84 ? 10.826 -11.642 -0.370 1.00 91.56 84 ARG A CA 1
ATOM 673 C C . ARG A 1 84 ? 10.638 -10.206 0.109 1.00 91.56 84 ARG A C 1
ATOM 675 O O . ARG A 1 84 ? 11.529 -9.394 -0.095 1.00 91.56 84 ARG A O 1
ATOM 682 N N . GLY A 1 85 ? 9.491 -9.876 0.696 1.00 93.62 85 GLY A N 1
ATOM 683 C CA . GLY A 1 85 ? 9.092 -8.484 0.859 1.00 93.62 85 GLY A CA 1
ATOM 684 C C . GLY A 1 85 ? 8.814 -7.835 -0.499 1.00 93.62 85 GLY A C 1
ATOM 685 O O . GLY A 1 85 ? 8.301 -8.499 -1.408 1.00 93.62 85 GLY A O 1
ATOM 686 N N . PHE A 1 86 ? 9.138 -6.546 -0.616 1.00 95.00 86 PHE A N 1
ATOM 687 C CA . PHE A 1 86 ? 9.041 -5.790 -1.864 1.00 95.00 86 PHE A CA 1
ATOM 688 C C . PHE A 1 86 ? 10.186 -6.130 -2.821 1.00 95.00 86 PHE A C 1
ATOM 690 O O . PHE A 1 86 ? 11.326 -6.312 -2.404 1.00 95.00 86 PHE A O 1
ATOM 697 N N . PHE A 1 87 ? 9.873 -6.212 -4.109 1.00 95.44 87 PHE A N 1
ATOM 698 C CA . PHE A 1 87 ? 10.836 -6.421 -5.184 1.00 95.44 87 PHE A CA 1
ATOM 699 C C . PHE A 1 87 ? 10.342 -5.766 -6.476 1.00 95.44 87 PHE A C 1
ATOM 701 O O . PHE A 1 87 ? 9.151 -5.489 -6.635 1.00 95.44 87 PHE A O 1
ATOM 708 N N . ILE A 1 88 ? 11.265 -5.543 -7.408 1.00 95.62 88 ILE A N 1
ATOM 709 C CA . ILE A 1 88 ? 10.968 -5.007 -8.736 1.00 95.62 88 ILE A CA 1
ATOM 710 C C . ILE A 1 88 ? 10.671 -6.171 -9.682 1.00 95.62 88 ILE A C 1
ATOM 712 O O . ILE A 1 88 ? 11.392 -7.169 -9.696 1.00 95.62 88 ILE A O 1
ATOM 716 N N . GLN A 1 89 ? 9.610 -6.046 -10.474 1.00 93.44 89 GLN A N 1
ATOM 717 C CA . GLN A 1 89 ? 9.230 -7.007 -11.502 1.00 93.44 89 GLN A CA 1
ATOM 718 C C . GLN A 1 89 ? 9.106 -6.311 -12.860 1.00 93.44 89 GLN A C 1
ATOM 720 O O . GLN A 1 89 ? 8.550 -5.221 -12.952 1.00 93.44 89 GLN A O 1
ATOM 725 N N . MET A 1 90 ? 9.578 -6.965 -13.920 1.00 91.31 90 MET A N 1
ATOM 726 C CA . MET A 1 90 ? 9.367 -6.556 -15.311 1.00 91.31 90 MET A CA 1
ATOM 727 C C . MET A 1 90 ? 9.238 -7.795 -16.209 1.00 91.31 90 MET A C 1
ATOM 729 O O . MET A 1 90 ? 9.522 -8.909 -15.763 1.00 91.31 90 MET A O 1
ATOM 733 N N . SER A 1 91 ? 8.797 -7.615 -17.457 1.00 86.12 91 SER A N 1
ATOM 734 C CA . SER A 1 91 ? 8.799 -8.699 -18.451 1.00 86.12 91 SER A CA 1
ATOM 735 C C . SER A 1 91 ? 10.220 -8.961 -18.951 1.00 86.12 91 SER A C 1
ATOM 737 O O . SER A 1 91 ? 10.944 -8.006 -19.227 1.00 86.12 91 SER A O 1
ATOM 739 N N . ALA A 1 92 ? 10.603 -10.233 -19.092 1.00 78.69 92 ALA A N 1
ATOM 740 C CA . ALA A 1 92 ? 11.914 -10.614 -19.622 1.00 78.69 92 ALA A CA 1
ATOM 741 C C . ALA A 1 92 ? 12.061 -10.266 -21.115 1.00 78.69 92 ALA A C 1
ATOM 743 O O . ALA A 1 92 ? 13.138 -9.868 -21.543 1.00 78.69 92 ALA A O 1
ATOM 744 N N . ASP A 1 93 ? 10.964 -10.316 -21.876 1.00 75.31 93 ASP A N 1
ATOM 745 C CA . ASP A 1 93 ? 10.941 -10.041 -23.323 1.00 75.31 93 ASP A CA 1
ATOM 746 C C . ASP A 1 93 ? 10.886 -8.535 -23.641 1.00 75.31 93 ASP A C 1
ATOM 748 O O . ASP A 1 93 ? 10.378 -8.103 -24.677 1.00 75.31 93 ASP A O 1
ATOM 752 N N . CYS A 1 94 ? 11.335 -7.690 -22.713 1.00 70.06 94 CYS A N 1
ATOM 753 C CA . CYS A 1 94 ? 11.262 -6.252 -22.884 1.00 70.06 94 CYS A CA 1
ATOM 754 C C . CYS A 1 94 ? 12.335 -5.766 -23.868 1.00 70.06 94 CYS A C 1
ATOM 756 O O . CYS A 1 94 ? 13.527 -5.810 -23.571 1.00 70.06 94 CYS A O 1
ATOM 758 N N . ALA A 1 95 ? 11.895 -5.212 -25.003 1.00 65.94 95 ALA A N 1
ATOM 759 C CA . ALA A 1 95 ? 12.768 -4.630 -26.026 1.00 65.94 95 ALA A CA 1
ATOM 760 C C . ALA A 1 95 ? 13.672 -3.490 -25.511 1.00 65.94 95 ALA A C 1
ATOM 762 O O . ALA A 1 95 ? 14.674 -3.178 -26.147 1.00 65.94 95 ALA A O 1
ATOM 763 N N . ALA A 1 96 ? 13.339 -2.878 -24.367 1.00 68.50 96 ALA A N 1
ATOM 764 C CA . ALA A 1 96 ? 14.148 -1.833 -23.740 1.00 68.50 96 ALA A CA 1
ATOM 765 C C . ALA A 1 96 ? 15.417 -2.371 -23.049 1.00 68.50 96 ALA A C 1
ATOM 767 O O . ALA A 1 96 ? 16.314 -1.596 -22.721 1.00 68.50 96 ALA A O 1
ATOM 768 N N . VAL A 1 97 ? 15.529 -3.688 -22.835 1.00 72.31 97 VAL A N 1
ATOM 769 C CA . VAL A 1 97 ? 16.731 -4.295 -22.254 1.00 72.31 97 VAL A CA 1
ATOM 770 C C . VAL A 1 97 ? 17.741 -4.575 -23.370 1.00 72.31 97 VAL A C 1
ATOM 772 O O . VAL A 1 97 ? 17.723 -5.632 -24.003 1.00 72.31 97 VAL A O 1
ATOM 775 N N . HIS A 1 98 ? 18.649 -3.627 -23.613 1.00 66.75 98 HIS A N 1
ATOM 776 C CA . HIS A 1 98 ? 19.748 -3.813 -24.564 1.00 66.75 98 HIS A CA 1
ATOM 777 C C . HIS A 1 98 ? 20.597 -5.039 -24.182 1.00 66.75 98 HIS A C 1
ATOM 779 O O . HIS A 1 98 ? 21.162 -5.114 -23.092 1.00 66.75 98 HIS A O 1
ATOM 785 N N . ASN A 1 99 ? 20.682 -6.016 -25.090 1.00 65.50 99 ASN A N 1
ATOM 786 C CA . ASN A 1 99 ? 21.451 -7.260 -24.933 1.00 65.50 99 ASN A CA 1
ATOM 787 C C . ASN A 1 99 ? 21.104 -8.092 -23.680 1.00 65.50 99 ASN A C 1
ATOM 789 O O . ASN A 1 99 ? 21.930 -8.876 -23.215 1.00 65.50 99 ASN A O 1
ATOM 793 N N . GLY A 1 100 ? 19.905 -7.926 -23.108 1.00 69.44 100 GLY A N 1
ATOM 794 C CA . GLY A 1 100 ? 19.505 -8.649 -21.896 1.00 69.44 100 GLY A CA 1
ATOM 795 C C . GLY A 1 100 ? 20.238 -8.209 -20.619 1.00 69.44 100 GLY A C 1
ATOM 796 O O . GLY A 1 100 ? 20.105 -8.869 -19.589 1.00 69.44 100 GLY A O 1
ATOM 797 N N . GLN A 1 101 ? 21.007 -7.114 -20.661 1.00 78.62 101 GLN A N 1
ATOM 798 C CA . GLN A 1 101 ? 21.744 -6.605 -19.506 1.00 78.62 101 GLN A CA 1
ATOM 799 C C . GLN A 1 101 ? 20.956 -5.507 -18.787 1.00 78.62 101 GLN A C 1
ATOM 801 O O . GLN A 1 101 ? 20.572 -4.501 -19.379 1.00 78.62 101 GLN A O 1
ATOM 806 N N . LEU A 1 102 ? 20.736 -5.703 -17.486 1.00 86.81 102 LEU A N 1
ATOM 807 C CA . LEU A 1 102 ? 20.164 -4.687 -16.607 1.00 86.81 102 LEU A CA 1
ATOM 808 C C . LEU A 1 102 ? 21.265 -3.778 -16.033 1.00 86.81 102 LEU A C 1
ATOM 810 O O . LEU A 1 102 ? 22.392 -4.238 -15.835 1.00 86.81 102 LEU A O 1
ATOM 814 N N . PRO A 1 103 ? 20.942 -2.512 -15.712 1.00 89.88 103 PRO A N 1
ATOM 815 C CA . PRO A 1 103 ? 21.834 -1.618 -14.975 1.00 89.88 103 PRO A CA 1
ATOM 816 C C . PRO A 1 103 ? 22.371 -2.239 -13.673 1.00 89.88 103 PRO A C 1
ATOM 818 O O . PRO A 1 103 ? 21.672 -2.983 -12.989 1.00 89.88 103 PRO A O 1
ATOM 821 N N . SER A 1 104 ? 23.604 -1.899 -13.290 1.00 89.88 104 SER A N 1
ATOM 822 C CA . SER A 1 104 ? 24.302 -2.505 -12.139 1.00 89.88 104 SER A CA 1
ATOM 823 C C . SER A 1 104 ? 23.669 -2.213 -10.773 1.00 89.88 104 SER A C 1
ATOM 825 O O . SER A 1 104 ? 23.936 -2.917 -9.802 1.00 89.88 104 SER A O 1
ATOM 827 N N . GLU A 1 105 ? 22.814 -1.197 -10.692 1.00 91.88 105 GLU A N 1
ATOM 828 C CA . GLU A 1 105 ? 21.999 -0.889 -9.514 1.00 91.88 105 GLU A CA 1
ATOM 829 C C . GLU A 1 105 ? 20.923 -1.954 -9.227 1.00 91.88 105 GLU A C 1
ATOM 831 O O . GLU A 1 105 ? 20.478 -2.084 -8.084 1.00 91.88 105 GLU A O 1
ATOM 836 N N . PHE A 1 106 ? 20.549 -2.777 -10.217 1.00 92.19 106 PHE A N 1
ATOM 837 C CA . PHE A 1 106 ? 19.685 -3.935 -10.001 1.00 92.19 106 PHE A CA 1
ATOM 838 C C . PHE A 1 106 ? 20.500 -5.113 -9.464 1.00 92.19 106 PHE A C 1
ATOM 840 O O . PHE A 1 106 ? 21.323 -5.709 -10.156 1.00 92.19 106 PHE A O 1
ATOM 847 N N . THR A 1 107 ? 20.228 -5.495 -8.219 1.00 92.50 107 THR A N 1
ATOM 848 C CA . THR A 1 107 ? 20.893 -6.624 -7.560 1.00 92.50 107 THR A CA 1
ATOM 849 C C . THR A 1 107 ? 19.957 -7.825 -7.442 1.00 92.50 107 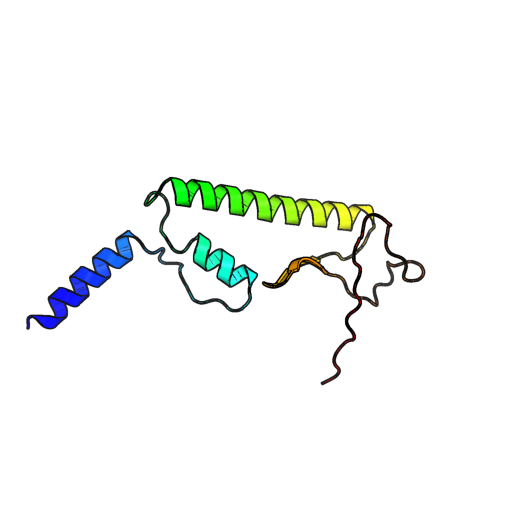THR A C 1
ATOM 851 O O . THR A 1 107 ? 18.734 -7.686 -7.455 1.00 92.50 107 THR A O 1
ATOM 854 N N . LYS A 1 108 ? 20.531 -9.032 -7.324 1.00 91.56 108 LYS A N 1
ATOM 855 C CA . LYS A 1 108 ? 19.782 -10.293 -7.141 1.00 91.56 108 LYS A CA 1
ATOM 856 C C . LYS A 1 108 ? 18.688 -10.505 -8.207 1.00 91.56 108 LYS A C 1
ATOM 858 O O . LYS A 1 108 ? 17.546 -10.847 -7.897 1.00 91.56 108 LYS A O 1
ATOM 863 N N . VAL A 1 109 ? 19.057 -10.303 -9.470 1.00 89.69 109 VAL A N 1
ATOM 864 C CA . VAL A 1 109 ? 18.179 -10.509 -10.629 1.00 89.69 109 VAL A CA 1
ATOM 865 C C . VAL A 1 109 ? 17.859 -11.999 -10.778 1.00 89.69 109 VAL A C 1
ATOM 867 O O . VAL A 1 109 ? 18.760 -12.835 -10.802 1.00 89.69 109 VAL A O 1
ATOM 870 N N . ILE A 1 110 ? 16.570 -12.336 -10.862 1.00 88.25 110 ILE A N 1
ATOM 871 C CA . ILE A 1 110 ? 16.083 -13.707 -11.056 1.00 88.25 110 ILE A CA 1
ATOM 872 C C . ILE A 1 110 ? 15.079 -13.702 -12.206 1.00 88.25 110 ILE A C 1
ATOM 874 O O . ILE A 1 110 ? 14.037 -13.053 -12.111 1.00 88.25 110 ILE A O 1
ATOM 878 N N . THR A 1 111 ? 15.357 -14.479 -13.249 1.00 85.69 111 THR A N 1
ATOM 879 C CA . THR A 1 111 ? 14.422 -14.713 -14.354 1.00 85.69 111 THR A CA 1
ATOM 880 C C . THR A 1 111 ? 13.566 -15.934 -14.037 1.00 85.69 111 THR A C 1
ATOM 882 O O . THR A 1 111 ? 14.090 -17.017 -13.779 1.00 85.69 111 THR A O 1
ATOM 885 N N . GLN A 1 112 ? 12.243 -15.775 -14.027 1.00 79.31 112 GLN A N 1
ATOM 886 C CA . GLN A 1 112 ? 11.312 -16.895 -13.884 1.00 79.31 112 GLN A CA 1
ATOM 887 C C . GLN A 1 112 ? 10.759 -17.262 -15.260 1.00 79.31 112 GLN A C 1
ATOM 889 O O . GLN A 1 112 ? 10.215 -16.405 -15.949 1.00 79.31 112 GLN A O 1
ATOM 894 N N . GLY A 1 113 ? 10.904 -18.527 -15.657 1.00 65.44 113 GLY A N 1
ATOM 895 C CA . GLY A 1 113 ? 10.334 -19.022 -16.908 1.00 65.44 113 GLY A CA 1
ATOM 896 C C . GLY A 1 113 ? 8.805 -19.002 -16.870 1.00 65.44 113 GLY A C 1
ATOM 897 O O . GLY A 1 113 ? 8.193 -19.421 -15.883 1.00 65.44 113 GLY A O 1
ATOM 898 N N . SER A 1 114 ? 8.187 -18.523 -17.948 1.00 58.56 114 SER A N 1
ATOM 899 C CA . SER A 1 114 ? 6.737 -18.539 -18.142 1.00 58.56 114 SER A CA 1
ATOM 900 C C . SER A 1 114 ? 6.236 -19.986 -18.134 1.00 58.56 114 SER A C 1
ATOM 902 O O . SER A 1 114 ? 6.497 -20.732 -19.077 1.00 58.56 114 SER A O 1
ATOM 904 N N . ARG A 1 115 ? 5.512 -20.408 -17.088 1.00 45.72 115 ARG A N 1
ATOM 905 C CA . ARG A 1 115 ? 4.793 -21.693 -17.113 1.00 45.72 115 ARG A CA 1
ATOM 906 C C . ARG A 1 115 ? 3.743 -21.621 -18.222 1.00 45.72 115 ARG A C 1
ATOM 908 O O . ARG A 1 115 ? 2.728 -20.956 -18.045 1.00 45.72 115 ARG A O 1
ATOM 915 N N . HIS A 1 116 ? 4.008 -22.273 -19.351 1.00 41.47 116 HIS A N 1
ATOM 916 C CA . HIS A 1 116 ? 2.955 -22.651 -20.286 1.00 41.47 116 HIS A CA 1
ATOM 917 C C . HIS A 1 116 ? 2.092 -23.688 -19.563 1.00 41.47 116 HIS A C 1
ATOM 919 O O . HIS A 1 116 ? 2.612 -24.709 -19.107 1.00 41.47 116 HIS A O 1
ATOM 925 N N . ILE A 1 117 ? 0.823 -23.344 -19.354 1.00 37.53 117 ILE A N 1
ATOM 926 C CA . ILE A 1 117 ? -0.223 -24.265 -18.902 1.00 37.53 117 ILE A CA 1
ATOM 927 C C . ILE A 1 117 ? -0.920 -24.781 -20.152 1.00 37.53 117 ILE A C 1
ATOM 929 O O . ILE A 1 117 ? -1.177 -23.929 -21.033 1.00 37.53 117 ILE A O 1
#

pLDDT: mean 89.18, std 13.05, range [37.53, 98.25]

Organism: Laticauda laticaudata (NCBI:txid8630)

Nearest PDB structures (foldseek):
  5zkx-assembly1_A  TM=2.896E-01  e=8.336E-01  Bourbon virus
  2y9j-assembly1_Y  TM=3.820E-01  e=2.304E+00  Salmonella enterica subsp. enterica serovar Typhimurium
  5zkx-assembly3_C  TM=2.489E-01  e=8.921E-01  Bourbon virus

Radius of gyration: 21.2 Å; Cα contacts (8 Å, |Δi|>4): 76; chains: 1; bounding box: 60×32×52 Å

Foldseek 3Di:
DPPVVVVVVVVVVLVQFFDPPQDDDDDDVVNVLSVLPGTPPPPDVVSVVVSVVVVVVVVVVQVVQVVVCVVQVFPWDWDADPVPGIDIDHDQPDPSCVVSDDPPVDPPDDDDDDPDD